Protein AF-A0A3D5EDH6-F1 (afdb_monomer)

Nearest PDB structures (foldseek):
  4g8l-assembly3_C  TM=8.610E-01  e=8.500E-04  Homo sapiens
  4g8l-assembly4_D  TM=8.646E-01  e=1.172E-03  Homo sapiens
  5et1-assembly2_B  TM=8.405E-01  e=2.218E-02  Mus musculus
  6kyh-assembly4_D  TM=6.972E-01  e=8.937E-03  Mus musculus
  6kyk-assembly2_B  TM=7.020E-01  e=3.225E-02  Mus musculus

Secondary structure (DSSP, 8-state):
------TTTHHHHTT---HHHHHHHHHHHHHHHHHHHHHT-HHHHHHHHHTT---S-SBTTTTB-HHHHHHHTT-HHHHHHHHHHS-S-TT---TTS--HHHHHHHTS--HHHHHHHHHHHHHHHHHHT--GGGGSTT--TT----

Sequence (146 aa):
MKGLNKMSEEDNNNRKLSFHEKLIKDSMLHCYFTSAVMAGNVDGAVEAINDGAPIDELRSDTGMNGLHLAATRGDRKMVLAILKSGKCDILKKNSNGELPAELALRFAEDRALSRLLMHLQLKEIKSRGLSPDYLNPHFDEHYTPL

pLDDT: mean 86.05, std 16.54, range [41.56, 98.38]

Structure (mmCIF, N/CA/C/O backbone):
data_AF-A0A3D5EDH6-F1
#
_entry.id   AF-A0A3D5EDH6-F1
#
loop_
_atom_site.group_PDB
_atom_site.id
_atom_site.type_symbol
_atom_site.label_atom_id
_atom_site.label_alt_id
_atom_site.label_comp_id
_atom_site.label_asym_id
_atom_site.label_entity_id
_atom_site.label_seq_id
_atom_site.pdbx_PDB_ins_code
_atom_site.Cartn_x
_atom_site.Cartn_y
_atom_site.Cartn_z
_atom_site.occupancy
_atom_site.B_iso_or_equiv
_atom_site.auth_seq_id
_atom_site.auth_comp_id
_atom_site.auth_asym_id
_atom_site.auth_atom_id
_atom_site.pdbx_PDB_model_num
ATOM 1 N N . MET A 1 1 ? -36.627 -5.499 35.405 1.00 42.38 1 MET A N 1
ATOM 2 C CA . MET A 1 1 ? -36.128 -6.026 34.116 1.00 42.38 1 MET A CA 1
ATOM 3 C C . MET A 1 1 ? -35.003 -5.118 33.644 1.00 42.38 1 MET A C 1
ATOM 5 O O . MET A 1 1 ? -35.243 -3.939 33.436 1.00 42.38 1 MET A O 1
ATOM 9 N N . LYS A 1 2 ? -33.767 -5.632 33.607 1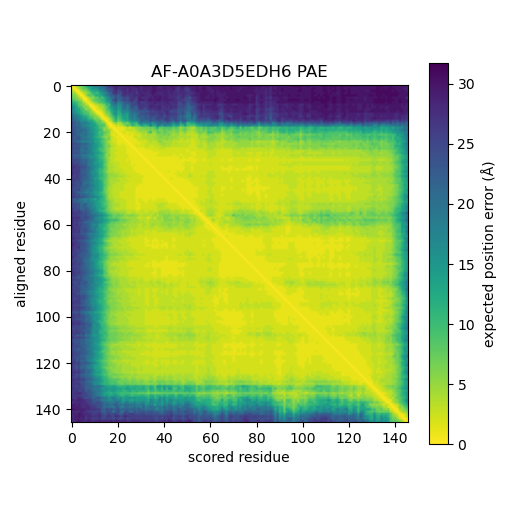.00 45.22 2 LYS A N 1
ATOM 10 C CA . LYS A 1 2 ? -32.564 -4.913 33.160 1.00 45.22 2 LYS A CA 1
ATOM 11 C C . LYS A 1 2 ? -32.508 -4.963 31.628 1.00 45.22 2 LYS A C 1
ATOM 13 O O . LYS A 1 2 ? -32.206 -6.015 31.079 1.00 45.22 2 LYS A O 1
ATOM 18 N N . GLY A 1 3 ? -32.818 -3.855 30.961 1.00 46.41 3 GLY A N 1
ATOM 19 C CA . GLY A 1 3 ? -32.535 -3.646 29.538 1.00 46.41 3 GLY A CA 1
ATOM 20 C C . GLY A 1 3 ? -31.257 -2.826 29.417 1.00 46.41 3 GLY A C 1
ATOM 21 O O . GLY A 1 3 ? -31.282 -1.616 29.602 1.00 46.41 3 GLY A O 1
ATOM 22 N N . LEU A 1 4 ? -30.135 -3.517 29.233 1.00 45.22 4 LEU A N 1
ATOM 23 C CA . LEU A 1 4 ? -28.782 -2.969 29.227 1.00 45.22 4 LEU A CA 1
ATOM 24 C C . LEU A 1 4 ? -28.535 -2.054 28.021 1.00 45.22 4 LEU A C 1
ATOM 26 O O . LEU A 1 4 ? -28.564 -2.480 26.869 1.00 45.22 4 LEU A O 1
ATOM 30 N N . ASN A 1 5 ? -28.219 -0.810 28.355 1.00 53.28 5 ASN A N 1
ATOM 31 C CA . ASN A 1 5 ? -27.805 0.298 27.511 1.00 53.28 5 ASN A CA 1
ATOM 32 C C . ASN A 1 5 ? -26.368 0.101 26.973 1.00 53.28 5 ASN A C 1
ATOM 34 O O . ASN A 1 5 ? -25.481 0.886 27.278 1.00 53.28 5 ASN A O 1
ATOM 38 N N . LYS A 1 6 ? -26.096 -0.987 26.235 1.00 53.81 6 LYS A N 1
ATOM 39 C CA . LYS A 1 6 ? -24.735 -1.277 25.726 1.00 53.81 6 LYS A CA 1
ATOM 40 C C . LYS A 1 6 ? -24.374 -0.548 24.428 1.00 53.81 6 LYS A C 1
ATOM 42 O O . LYS A 1 6 ? -23.200 -0.357 24.157 1.00 53.81 6 LYS A O 1
ATOM 47 N N . MET A 1 7 ? -25.363 -0.103 23.653 1.00 45.59 7 MET A N 1
ATOM 48 C CA . MET A 1 7 ? -25.131 0.525 22.342 1.00 45.59 7 MET A CA 1
ATOM 49 C C . MET A 1 7 ? -24.743 2.011 22.417 1.00 45.59 7 MET A C 1
ATOM 51 O O . MET A 1 7 ? -24.320 2.569 21.419 1.00 45.59 7 MET A O 1
ATOM 55 N N . SER A 1 8 ? -24.869 2.661 23.580 1.00 51.59 8 SER A N 1
ATOM 56 C CA . SER A 1 8 ? -24.542 4.087 23.747 1.00 51.59 8 SER A CA 1
ATOM 57 C C . SER A 1 8 ? -23.250 4.355 24.523 1.00 51.59 8 SER A C 1
ATOM 59 O O . SER A 1 8 ? -22.852 5.510 24.637 1.00 51.59 8 SER A O 1
ATOM 61 N N . GLU A 1 9 ? -22.620 3.333 25.112 1.00 49.06 9 GLU A N 1
ATOM 62 C CA . GLU A 1 9 ? -21.406 3.507 25.929 1.00 49.06 9 GLU A CA 1
ATOM 63 C C . GLU A 1 9 ? -20.116 3.368 25.103 1.00 49.06 9 GLU A C 1
ATOM 65 O O . GLU A 1 9 ? -19.178 4.139 25.314 1.00 49.06 9 GLU A O 1
ATOM 70 N N . GLU A 1 10 ? -20.081 2.484 24.098 1.00 48.50 10 GLU A N 1
ATOM 71 C CA . GLU A 1 10 ? -18.927 2.340 23.190 1.00 48.50 10 GLU A CA 1
ATOM 72 C C . GLU A 1 10 ? -18.736 3.575 22.288 1.00 48.50 10 GLU A C 1
ATOM 74 O O . GLU A 1 10 ? -17.616 4.068 22.138 1.00 48.50 10 GLU A O 1
ATOM 79 N N . ASP A 1 11 ? -19.829 4.172 21.804 1.00 50.12 11 ASP A N 1
ATOM 80 C CA . ASP A 1 11 ? -19.794 5.390 20.977 1.00 50.12 11 ASP A CA 1
ATOM 81 C C . ASP A 1 11 ? -19.434 6.667 21.761 1.00 50.12 11 ASP A C 1
ATOM 83 O O . ASP A 1 11 ? -19.003 7.670 21.178 1.00 50.12 11 ASP A O 1
ATOM 87 N N . ASN A 1 12 ? -19.598 6.653 23.088 1.00 42.53 12 ASN A N 1
ATOM 88 C CA . ASN A 1 12 ? -19.346 7.809 23.954 1.00 42.53 12 ASN A CA 1
ATOM 89 C C . ASN A 1 12 ? -17.937 7.779 24.577 1.00 42.53 12 ASN A C 1
ATOM 91 O O . ASN A 1 12 ? -17.336 8.833 24.790 1.00 42.53 12 ASN A O 1
ATOM 95 N N . ASN A 1 13 ? -17.356 6.589 24.775 1.00 48.44 13 ASN A N 1
ATOM 96 C CA . ASN A 1 13 ? -15.973 6.434 25.244 1.00 48.44 13 ASN A CA 1
ATOM 97 C C . ASN A 1 13 ? -14.925 6.872 24.208 1.00 48.44 13 ASN A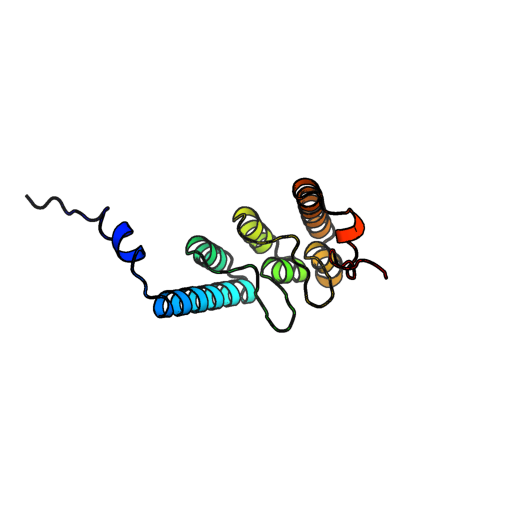 C 1
ATOM 99 O O . ASN A 1 13 ? -13.829 7.284 24.581 1.00 48.44 13 ASN A O 1
ATOM 103 N N . ASN A 1 14 ? -15.262 6.881 22.915 1.00 53.25 14 ASN A N 1
ATOM 104 C CA . ASN A 1 14 ? -14.348 7.336 21.862 1.00 53.25 14 ASN A CA 1
ATOM 105 C C . ASN A 1 14 ? -14.205 8.876 21.778 1.00 53.25 14 ASN A C 1
ATOM 107 O O . ASN A 1 14 ? -13.365 9.373 21.030 1.00 53.25 14 ASN A O 1
ATOM 111 N N . ARG A 1 15 ? -15.006 9.659 22.524 1.00 56.56 15 ARG A N 1
ATOM 112 C CA . ARG A 1 15 ? -15.073 11.132 22.385 1.00 56.56 15 ARG A CA 1
ATOM 113 C C . ARG A 1 15 ? -14.204 11.940 23.357 1.00 56.56 15 ARG A C 1
ATOM 115 O O . ARG A 1 15 ? -14.217 13.167 23.273 1.00 56.56 15 ARG A O 1
ATOM 122 N N . LYS A 1 16 ? -13.447 11.312 24.264 1.00 59.84 16 LYS A N 1
ATOM 123 C CA . LYS A 1 16 ? -12.584 12.027 25.231 1.00 59.84 16 LYS A CA 1
ATOM 124 C C . LYS A 1 16 ? -11.205 11.395 25.435 1.00 59.84 16 LYS A C 1
ATOM 126 O O . LYS A 1 16 ? -10.670 11.445 26.536 1.00 59.84 16 LYS A O 1
ATOM 131 N N . LEU A 1 17 ? -10.602 10.848 24.383 1.00 66.06 17 LEU A N 1
ATOM 132 C CA . LEU A 1 17 ? -9.158 10.616 24.434 1.00 66.06 17 LEU A CA 1
ATOM 133 C C . LEU A 1 17 ? -8.472 11.980 24.552 1.00 66.06 17 LEU A C 1
ATOM 135 O O . LEU A 1 17 ? -8.685 12.868 23.721 1.00 66.06 17 LEU A O 1
ATOM 139 N N . SER A 1 18 ? -7.672 12.161 25.597 1.00 82.88 18 SER A N 1
ATOM 140 C CA . SER A 1 18 ? -6.738 13.277 25.665 1.00 82.88 18 SER A CA 1
ATOM 141 C C . SER A 1 18 ? -5.808 13.218 24.450 1.00 82.88 18 SER A C 1
ATOM 143 O O . SER A 1 18 ? -5.549 12.150 23.891 1.00 82.88 18 SER A O 1
ATOM 145 N N . PHE A 1 19 ? -5.292 14.369 24.019 1.00 82.94 19 PHE A N 1
ATOM 146 C CA . PHE A 1 19 ? -4.388 14.450 22.867 1.00 82.94 19 PHE A CA 1
ATOM 147 C C . PHE A 1 19 ? -3.234 13.432 22.949 1.00 82.94 19 PHE A C 1
ATOM 149 O O . PHE A 1 19 ? -2.892 12.788 21.960 1.00 82.94 19 PHE A O 1
ATOM 156 N N . HIS A 1 20 ? -2.701 13.231 24.156 1.00 81.50 20 HIS A N 1
ATOM 157 C CA . HIS A 1 20 ? -1.649 12.261 24.437 1.00 81.50 20 HIS A CA 1
ATOM 158 C C . HIS A 1 20 ? -2.102 10.805 24.230 1.00 81.50 20 HIS A C 1
ATOM 160 O O . HIS A 1 20 ? -1.392 10.022 23.606 1.00 81.50 20 HIS A O 1
ATOM 166 N N . GLU A 1 21 ? -3.297 10.431 24.694 1.00 86.31 21 GLU A N 1
ATOM 167 C CA . GLU A 1 21 ? -3.837 9.078 24.494 1.00 86.31 21 GLU A CA 1
ATOM 168 C C . GLU A 1 21 ? -4.163 8.804 23.025 1.00 86.31 21 GLU A C 1
ATOM 170 O O . GLU A 1 21 ? -3.935 7.695 22.543 1.00 86.31 21 GLU A O 1
ATOM 175 N N . LYS A 1 22 ? -4.639 9.818 22.291 1.00 85.12 22 LYS A N 1
ATOM 176 C CA . LYS A 1 22 ? -4.843 9.706 20.845 1.00 85.12 22 LYS A CA 1
ATOM 177 C C . LYS A 1 22 ? -3.522 9.440 20.119 1.00 85.12 22 LYS A C 1
ATOM 179 O O . LYS A 1 22 ? -3.459 8.513 19.323 1.00 85.12 22 LYS A O 1
ATOM 184 N N . LEU A 1 23 ? -2.466 10.193 20.434 1.00 86.44 23 LEU A N 1
ATOM 185 C CA . LEU A 1 23 ? -1.138 9.979 19.845 1.00 86.44 23 LEU A CA 1
ATOM 186 C C . LEU A 1 23 ? -0.596 8.575 20.126 1.00 86.44 23 LEU A C 1
ATOM 188 O O . LEU A 1 23 ? -0.044 7.935 19.232 1.00 86.44 23 LEU A O 1
ATOM 192 N N . ILE A 1 24 ? -0.774 8.079 21.352 1.00 89.69 24 ILE A N 1
ATOM 193 C CA . ILE A 1 24 ? -0.378 6.712 21.707 1.00 89.69 24 ILE A CA 1
ATOM 194 C C . ILE A 1 24 ? -1.176 5.694 20.888 1.00 89.69 24 ILE A C 1
ATOM 196 O O . ILE A 1 24 ? -0.592 4.748 20.362 1.00 89.69 24 ILE A O 1
ATOM 200 N N . LYS A 1 25 ? -2.492 5.890 20.746 1.00 89.00 25 LYS A N 1
ATOM 201 C CA . LYS A 1 25 ? -3.357 5.004 19.959 1.00 89.00 25 LYS A CA 1
ATOM 202 C C . LYS A 1 25 ? -2.945 4.973 18.486 1.00 89.00 25 LYS A C 1
ATOM 204 O O . LYS A 1 25 ? -2.756 3.885 17.949 1.00 89.00 25 LYS A O 1
ATOM 209 N N . ASP A 1 26 ? -2.752 6.135 17.866 1.00 89.75 26 ASP A N 1
ATOM 210 C CA . ASP A 1 26 ? -2.359 6.244 16.457 1.00 89.75 26 ASP A CA 1
ATOM 211 C C . ASP A 1 26 ? -0.983 5.596 16.223 1.00 89.75 26 ASP A C 1
ATOM 213 O O . ASP A 1 26 ? -0.807 4.847 15.265 1.00 89.75 26 ASP A O 1
ATOM 217 N N . SER A 1 27 ? -0.034 5.799 17.145 1.00 91.00 27 SER A N 1
ATOM 218 C CA . SER A 1 27 ? 1.292 5.166 17.110 1.00 91.00 27 SER A CA 1
ATOM 219 C C . SER A 1 27 ? 1.223 3.639 17.243 1.00 91.00 27 SER A C 1
ATOM 221 O O . SER A 1 27 ? 1.849 2.917 16.466 1.00 91.00 27 SER A O 1
ATOM 223 N N . MET A 1 28 ? 0.419 3.111 18.173 1.00 93.12 28 MET A N 1
ATOM 224 C CA . MET A 1 28 ? 0.242 1.660 18.320 1.00 93.12 28 MET A CA 1
ATOM 225 C C . MET A 1 28 ? -0.426 1.034 17.094 1.00 93.12 28 MET A C 1
ATOM 227 O O . MET A 1 28 ? 0.039 0.001 16.611 1.00 93.12 28 MET A O 1
ATOM 231 N N . LEU A 1 29 ? -1.479 1.663 16.563 1.00 93.69 29 LEU A N 1
ATOM 232 C CA . LEU A 1 29 ? -2.170 1.190 15.361 1.00 93.69 29 LEU A CA 1
ATOM 233 C C . LEU A 1 29 ? -1.265 1.238 14.128 1.00 93.69 29 LEU A C 1
ATOM 235 O O . LEU A 1 29 ? -1.274 0.303 13.329 1.00 93.69 29 LEU A O 1
ATOM 239 N N . HIS A 1 30 ? -0.438 2.276 13.999 1.00 93.44 30 HIS A N 1
ATOM 240 C CA . HIS A 1 30 ? 0.580 2.362 12.958 1.00 93.44 30 HIS A CA 1
ATOM 241 C C . HIS A 1 30 ? 1.591 1.216 13.055 1.00 93.44 30 HIS A C 1
ATOM 243 O O . HIS A 1 30 ? 1.841 0.522 12.073 1.00 93.44 30 HIS A O 1
ATOM 249 N N . CYS A 1 31 ? 2.143 0.969 14.246 1.00 94.00 31 CYS A N 1
ATOM 250 C CA . CYS A 1 31 ? 3.071 -0.136 14.476 1.00 94.00 31 CYS A CA 1
ATOM 251 C C . CYS A 1 31 ? 2.435 -1.497 14.159 1.00 94.00 31 CYS A C 1
ATOM 253 O O . CYS A 1 31 ? 3.090 -2.353 13.556 1.00 94.00 31 CYS A O 1
ATOM 255 N N . TYR A 1 32 ? 1.165 -1.699 14.531 1.00 96.50 32 TYR A N 1
ATOM 256 C CA . TYR A 1 32 ? 0.428 -2.921 14.212 1.00 96.50 32 TYR A CA 1
ATOM 257 C C . TYR A 1 32 ? 0.239 -3.090 12.701 1.00 96.50 32 TYR A C 1
ATOM 259 O O . TYR A 1 32 ? 0.615 -4.130 12.157 1.00 96.50 32 TYR A O 1
ATOM 267 N N . PHE A 1 33 ? -0.239 -2.049 12.011 1.00 96.38 33 PHE A N 1
ATOM 268 C CA . PHE A 1 33 ? -0.367 -2.038 10.555 1.00 96.38 33 PHE A CA 1
ATOM 269 C C . PHE A 1 33 ? 0.969 -2.353 9.873 1.00 96.38 33 PHE A C 1
ATOM 271 O O . PHE A 1 33 ? 1.048 -3.272 9.056 1.00 96.38 33 PHE A O 1
ATOM 278 N N . THR A 1 34 ? 2.042 -1.656 10.253 1.00 95.06 34 THR A N 1
ATOM 279 C CA . THR A 1 34 ? 3.373 -1.846 9.670 1.00 95.06 34 THR A CA 1
ATOM 280 C C . THR A 1 34 ? 3.875 -3.271 9.863 1.00 95.06 34 THR A C 1
ATOM 282 O O . THR A 1 34 ? 4.337 -3.899 8.908 1.00 95.06 34 THR A O 1
ATOM 285 N N . SER A 1 35 ? 3.710 -3.827 11.063 1.00 95.81 35 SER A N 1
ATOM 286 C CA . SER A 1 35 ? 4.102 -5.206 11.364 1.00 95.81 35 SER A CA 1
ATOM 287 C C . SER A 1 35 ? 3.299 -6.216 10.538 1.00 95.81 35 SER A C 1
ATOM 289 O O . SER A 1 35 ? 3.877 -7.149 9.977 1.00 95.81 35 SER A O 1
ATOM 291 N N . ALA A 1 36 ? 1.986 -6.007 10.400 1.00 97.44 36 ALA A N 1
ATOM 292 C CA . ALA A 1 36 ? 1.110 -6.865 9.609 1.00 97.44 36 ALA A CA 1
ATOM 293 C C . ALA A 1 36 ? 1.489 -6.854 8.119 1.00 97.44 36 ALA A C 1
ATOM 295 O O . ALA A 1 36 ? 1.654 -7.919 7.522 1.00 97.44 36 ALA A O 1
ATOM 296 N N . VAL A 1 37 ? 1.727 -5.677 7.528 1.00 96.88 37 VAL A N 1
ATOM 297 C CA . VAL A 1 37 ? 2.173 -5.561 6.128 1.00 96.88 37 VAL A CA 1
ATOM 298 C C . VAL A 1 37 ? 3.558 -6.186 5.935 1.00 96.88 37 VAL A C 1
ATOM 300 O O . VAL A 1 37 ? 3.785 -6.911 4.964 1.00 96.88 37 VAL A O 1
ATOM 303 N N . MET A 1 38 ? 4.495 -5.961 6.862 1.00 94.56 38 MET A N 1
ATOM 304 C CA . MET A 1 38 ? 5.839 -6.538 6.784 1.00 94.56 38 MET A CA 1
ATOM 305 C C . MET A 1 38 ? 5.817 -8.067 6.830 1.00 94.56 38 MET A C 1
ATOM 307 O O . MET A 1 38 ? 6.570 -8.682 6.070 1.00 94.56 38 MET A O 1
ATOM 311 N N . ALA A 1 39 ? 4.939 -8.646 7.652 1.00 96.38 39 ALA A N 1
ATOM 312 C CA . ALA A 1 39 ? 4.731 -10.084 7.786 1.00 96.38 39 ALA A CA 1
ATOM 313 C C . ALA A 1 39 ? 3.850 -10.703 6.680 1.00 96.38 39 ALA A C 1
ATOM 315 O O . ALA A 1 39 ? 3.738 -11.924 6.619 1.00 96.38 39 ALA A O 1
ATOM 316 N N . GLY A 1 40 ? 3.213 -9.896 5.822 1.00 96.25 40 GLY A N 1
ATOM 317 C CA . GLY A 1 40 ? 2.236 -10.383 4.837 1.00 96.25 40 GLY A CA 1
ATOM 318 C C . GLY A 1 40 ? 0.903 -10.831 5.456 1.00 96.25 40 GLY A C 1
ATOM 319 O O . GLY A 1 40 ? 0.134 -11.555 4.824 1.00 96.25 40 GLY A O 1
ATOM 320 N N . ASN A 1 41 ? 0.612 -10.417 6.693 1.00 97.88 41 ASN A N 1
ATOM 321 C CA . ASN A 1 41 ? -0.654 -10.683 7.368 1.00 97.88 41 ASN A CA 1
ATOM 322 C C . ASN A 1 41 ? -1.736 -9.723 6.848 1.00 97.88 41 ASN A C 1
ATOM 324 O O . ASN A 1 41 ? -1.913 -8.620 7.367 1.00 97.88 41 ASN A O 1
ATOM 328 N N . VAL A 1 42 ? -2.449 -10.147 5.804 1.00 98.00 42 VAL A N 1
ATOM 329 C CA . VAL A 1 42 ? -3.508 -9.351 5.164 1.00 98.00 42 VAL A CA 1
ATOM 330 C C . VAL A 1 42 ? -4.649 -9.047 6.133 1.00 98.00 42 VAL A C 1
ATOM 332 O O . VAL A 1 42 ? -5.108 -7.910 6.173 1.00 98.00 42 VAL A O 1
ATOM 335 N N . ASP A 1 43 ? -5.077 -10.023 6.934 1.00 97.88 43 ASP A N 1
ATOM 336 C CA . ASP A 1 43 ? -6.209 -9.850 7.848 1.00 97.88 43 ASP A CA 1
ATOM 337 C C . ASP A 1 43 ? -5.879 -8.841 8.953 1.00 97.88 43 ASP A C 1
ATOM 339 O O . ASP A 1 43 ? -6.656 -7.920 9.196 1.00 97.88 43 ASP A O 1
ATOM 343 N N . GLY A 1 44 ? -4.680 -8.937 9.539 1.00 97.75 44 GLY A N 1
ATOM 344 C CA . GLY A 1 44 ? -4.209 -7.966 10.531 1.00 97.75 44 GLY A CA 1
ATOM 345 C C . GLY A 1 44 ? -4.026 -6.562 9.950 1.00 97.75 44 GLY A C 1
ATOM 346 O O . GLY A 1 44 ? -4.336 -5.571 10.606 1.00 97.75 44 GLY A O 1
ATOM 347 N N . ALA A 1 45 ? -3.584 -6.450 8.692 1.00 97.69 45 ALA A N 1
ATOM 348 C CA . ALA A 1 45 ? -3.500 -5.155 8.020 1.00 97.69 45 ALA A CA 1
ATOM 349 C C . ALA A 1 45 ? -4.896 -4.549 7.796 1.00 97.69 45 ALA A C 1
ATOM 351 O O . ALA A 1 45 ? -5.088 -3.359 8.034 1.00 97.69 45 ALA A O 1
ATOM 352 N N . VAL A 1 46 ? -5.879 -5.357 7.380 1.00 97.31 46 VAL A N 1
ATOM 353 C CA . VAL A 1 46 ? -7.278 -4.928 7.215 1.00 97.31 46 VAL A CA 1
ATOM 354 C C . VAL A 1 46 ? -7.887 -4.496 8.547 1.00 97.31 46 VAL A C 1
ATOM 356 O O . VAL A 1 46 ? -8.541 -3.457 8.598 1.00 97.31 46 VAL A O 1
ATOM 359 N N . GLU A 1 47 ? -7.657 -5.253 9.617 1.00 97.44 47 GLU A N 1
ATOM 360 C CA . GLU A 1 47 ? -8.095 -4.908 10.972 1.00 97.44 47 GLU A CA 1
ATOM 361 C C . GLU A 1 47 ? -7.523 -3.554 11.407 1.00 97.44 47 GLU A C 1
ATOM 363 O O . GLU A 1 47 ? -8.286 -2.637 11.705 1.00 97.44 47 GLU A O 1
ATOM 368 N N . ALA A 1 48 ? -6.202 -3.372 11.312 1.00 96.25 48 ALA A N 1
ATOM 369 C CA . ALA A 1 48 ? -5.552 -2.111 11.664 1.00 96.25 48 ALA A CA 1
ATOM 370 C C . ALA A 1 48 ? -6.104 -0.923 10.853 1.00 96.25 48 ALA A C 1
ATOM 372 O O . ALA A 1 48 ? -6.367 0.150 11.399 1.00 96.25 48 ALA A O 1
ATOM 373 N N . ILE A 1 49 ? -6.329 -1.109 9.547 1.00 95.50 49 ILE A N 1
ATOM 374 C CA . ILE A 1 49 ? -6.938 -0.091 8.681 1.00 95.50 49 ILE A CA 1
ATOM 375 C C . ILE A 1 49 ? -8.360 0.251 9.146 1.00 95.50 49 ILE A C 1
ATOM 377 O O . ILE A 1 49 ? -8.736 1.429 9.160 1.00 95.50 49 ILE A O 1
ATOM 381 N N . ASN A 1 50 ? -9.173 -0.749 9.487 1.00 94.75 50 ASN A N 1
ATOM 382 C CA . ASN A 1 50 ? -10.547 -0.548 9.951 1.00 94.75 50 ASN A CA 1
ATOM 383 C C . ASN A 1 50 ? -10.583 0.214 11.280 1.00 94.75 50 ASN A C 1
ATOM 385 O O . ASN A 1 50 ? -11.392 1.132 11.415 1.00 94.75 50 ASN A O 1
ATOM 389 N N . ASP A 1 51 ? -9.629 -0.064 12.166 1.00 94.06 51 ASP A N 1
ATOM 390 C CA . ASP A 1 51 ? -9.450 0.617 13.452 1.00 94.06 51 ASP A CA 1
ATOM 391 C C . ASP A 1 51 ? -8.896 2.046 13.330 1.00 94.06 51 ASP A C 1
ATOM 393 O O . ASP A 1 51 ? -8.839 2.787 14.315 1.00 94.06 51 ASP A O 1
ATOM 397 N N . GLY A 1 52 ? -8.538 2.468 12.113 1.00 91.88 52 GLY A N 1
ATOM 398 C CA . GLY A 1 52 ? -8.102 3.829 11.814 1.00 91.88 52 GLY A CA 1
ATOM 399 C C . GLY A 1 52 ? -6.594 4.033 11.892 1.00 91.88 52 GLY A C 1
ATOM 400 O O . GLY A 1 52 ? -6.161 5.157 12.131 1.00 91.88 52 GLY A O 1
ATOM 401 N N . ALA A 1 53 ? -5.795 2.982 11.682 1.00 94.25 53 ALA A N 1
ATOM 402 C CA . ALA A 1 53 ? -4.348 3.120 11.580 1.00 94.25 53 ALA A CA 1
ATOM 403 C C . ALA A 1 53 ? -3.957 4.171 10.522 1.00 94.25 53 ALA A C 1
ATOM 405 O O . ALA A 1 53 ? -4.525 4.179 9.424 1.00 94.25 53 ALA A O 1
ATOM 406 N N . PRO A 1 54 ? -2.967 5.034 10.806 1.00 91.56 54 PRO A N 1
ATOM 407 C CA . PRO A 1 54 ? -2.381 5.893 9.789 1.00 91.56 54 PRO A CA 1
ATOM 408 C C . PRO A 1 54 ? -1.480 5.046 8.875 1.00 91.56 54 PRO A C 1
ATOM 410 O O . PRO A 1 54 ? -0.481 4.478 9.324 1.00 91.56 54 PRO A O 1
ATOM 413 N N . ILE A 1 55 ? -1.855 4.946 7.594 1.00 92.12 55 ILE A N 1
ATOM 414 C CA . ILE A 1 55 ? -1.261 4.001 6.624 1.00 92.12 55 ILE A CA 1
ATOM 415 C C . ILE A 1 55 ? -0.472 4.653 5.482 1.00 92.12 55 ILE A C 1
ATOM 417 O O . ILE A 1 55 ? 0.120 3.948 4.657 1.00 92.12 55 ILE A O 1
ATOM 421 N N . ASP A 1 56 ? -0.477 5.984 5.410 1.00 88.06 56 ASP A N 1
ATOM 422 C CA . ASP A 1 56 ? 0.198 6.735 4.345 1.00 88.06 56 ASP A CA 1
ATOM 423 C C . ASP A 1 56 ? 1.714 6.729 4.482 1.00 88.06 56 ASP A C 1
ATOM 425 O O . ASP A 1 56 ? 2.427 6.984 3.519 1.00 88.06 56 ASP A O 1
ATOM 429 N N . GLU A 1 57 ? 2.227 6.385 5.652 1.00 87.62 57 GLU A N 1
ATOM 430 C CA . GLU A 1 57 ? 3.638 6.112 5.860 1.00 87.62 57 GLU A CA 1
ATOM 431 C C . GLU A 1 57 ? 3.746 4.725 6.475 1.00 87.62 57 GLU A C 1
ATOM 433 O O . GLU A 1 57 ? 2.895 4.305 7.248 1.00 87.62 57 GLU A O 1
ATOM 438 N N . LEU A 1 58 ? 4.751 3.972 6.055 1.00 90.12 58 LEU A N 1
ATOM 439 C CA . LEU A 1 58 ? 5.100 2.654 6.585 1.00 90.12 58 LEU A CA 1
ATOM 440 C C . LEU A 1 58 ? 6.542 2.678 7.096 1.00 90.12 58 LEU A C 1
ATOM 442 O O . LEU A 1 58 ? 6.882 2.032 8.082 1.00 90.12 58 LEU A O 1
ATOM 446 N N . ARG A 1 59 ? 7.402 3.420 6.391 1.00 85.69 59 ARG A N 1
ATOM 447 C CA . ARG A 1 59 ? 8.822 3.579 6.680 1.00 85.69 59 ARG A CA 1
ATOM 448 C C . ARG A 1 59 ? 9.231 5.032 6.498 1.00 85.69 59 ARG A C 1
ATOM 450 O O . ARG A 1 59 ? 9.187 5.545 5.382 1.00 85.69 59 ARG A O 1
ATOM 457 N N . SER A 1 60 ? 9.663 5.668 7.582 1.00 86.12 60 SER A N 1
ATOM 458 C CA . SER A 1 60 ? 10.131 7.058 7.561 1.00 86.12 60 SER A CA 1
ATOM 459 C C . SER A 1 60 ? 11.467 7.225 6.836 1.00 86.12 60 SER A C 1
ATOM 461 O O . SER A 1 60 ? 11.718 8.270 6.248 1.00 86.12 60 SER A O 1
ATOM 463 N N . ASP A 1 61 ? 12.315 6.196 6.832 1.00 88.56 61 ASP A N 1
ATOM 464 C CA . ASP A 1 61 ? 13.631 6.234 6.193 1.00 88.56 61 ASP A CA 1
ATOM 465 C C . ASP A 1 61 ? 13.563 6.154 4.660 1.00 88.56 61 ASP A C 1
ATOM 467 O O . ASP A 1 61 ? 14.383 6.755 3.969 1.00 88.56 61 ASP A O 1
ATOM 471 N N . THR A 1 62 ? 12.572 5.445 4.115 1.00 90.12 62 THR A N 1
ATOM 472 C CA . THR A 1 62 ? 12.393 5.278 2.662 1.00 90.12 62 THR A CA 1
ATOM 473 C C . THR A 1 62 ? 11.207 6.046 2.088 1.00 90.12 62 THR A C 1
ATOM 475 O O . THR A 1 62 ? 11.002 6.018 0.873 1.00 90.12 62 THR A O 1
ATOM 478 N N . GLY A 1 63 ? 10.382 6.675 2.929 1.00 92.06 63 GLY A N 1
ATOM 479 C CA . GLY A 1 63 ? 9.144 7.338 2.509 1.00 92.06 63 GLY A CA 1
ATOM 480 C C . GLY A 1 63 ? 8.091 6.379 1.940 1.00 92.06 63 GLY A C 1
ATOM 481 O O . GLY A 1 63 ? 7.114 6.815 1.334 1.00 92.06 63 GLY A O 1
ATOM 482 N N . MET A 1 64 ? 8.279 5.064 2.091 1.00 94.12 64 MET A N 1
ATOM 483 C CA . MET A 1 64 ? 7.345 4.067 1.574 1.00 94.12 64 MET A CA 1
ATOM 484 C C . MET A 1 64 ? 6.084 4.015 2.433 1.00 94.12 64 MET A C 1
ATOM 486 O O . MET A 1 64 ? 6.155 4.065 3.660 1.00 94.12 64 MET A O 1
ATOM 490 N N . ASN A 1 65 ? 4.943 3.814 1.779 1.00 95.19 65 ASN A N 1
ATOM 491 C CA . ASN A 1 65 ? 3.682 3.411 2.407 1.00 95.19 65 ASN A CA 1
ATOM 492 C C . ASN A 1 65 ? 3.449 1.893 2.261 1.00 95.19 65 ASN A C 1
ATOM 494 O O . ASN A 1 65 ? 4.243 1.183 1.631 1.00 95.19 65 ASN A O 1
ATOM 498 N N . GLY A 1 66 ? 2.344 1.385 2.818 1.00 95.62 66 GLY A N 1
ATOM 499 C CA . GLY A 1 66 ? 2.000 -0.040 2.724 1.00 95.62 66 GLY A CA 1
ATOM 500 C C . GLY A 1 66 ? 1.855 -0.539 1.280 1.00 95.62 66 GLY A C 1
ATOM 501 O O . GLY A 1 66 ? 2.266 -1.658 0.964 1.00 95.62 66 GLY A O 1
ATOM 502 N N . LEU A 1 67 ? 1.339 0.307 0.382 1.00 97.44 67 LEU A N 1
ATOM 503 C CA . LEU A 1 67 ? 1.131 -0.035 -1.024 1.00 97.44 67 LEU A CA 1
ATOM 504 C C . LEU A 1 67 ? 2.453 -0.206 -1.784 1.00 97.44 67 LEU A C 1
ATOM 506 O O . LEU A 1 67 ? 2.561 -1.123 -2.594 1.00 97.44 67 LEU A O 1
ATOM 510 N N . HIS A 1 68 ? 3.476 0.604 -1.489 1.00 97.56 68 HIS A N 1
ATOM 511 C CA . HIS A 1 68 ? 4.817 0.428 -2.055 1.00 97.56 68 HIS A CA 1
ATOM 512 C C . HIS A 1 68 ? 5.401 -0.937 -1.692 1.00 97.56 68 HIS A C 1
ATOM 514 O O . HIS A 1 68 ? 5.882 -1.648 -2.568 1.00 97.56 68 HIS A O 1
ATOM 520 N N . LEU A 1 69 ? 5.354 -1.320 -0.409 1.00 96.94 69 LEU A N 1
ATOM 521 C CA . LEU A 1 69 ? 5.934 -2.589 0.033 1.00 96.94 69 LEU A CA 1
ATOM 522 C C . LEU A 1 69 ? 5.193 -3.787 -0.574 1.00 96.94 69 LEU A C 1
ATOM 524 O O . LEU A 1 69 ? 5.832 -4.732 -1.039 1.00 96.94 69 LEU A O 1
ATOM 528 N N . ALA A 1 70 ? 3.860 -3.730 -0.607 1.00 97.62 70 ALA A N 1
ATOM 529 C CA . ALA A 1 70 ? 3.039 -4.756 -1.241 1.00 97.62 70 ALA A CA 1
ATOM 530 C C . ALA A 1 70 ? 3.338 -4.873 -2.747 1.00 97.62 70 ALA A C 1
ATOM 532 O O . ALA A 1 70 ? 3.486 -5.980 -3.264 1.00 97.62 70 ALA A O 1
ATOM 533 N N . ALA A 1 71 ? 3.504 -3.741 -3.439 1.00 98.12 71 ALA A N 1
ATOM 534 C CA . ALA A 1 71 ? 3.853 -3.694 -4.854 1.00 98.12 71 ALA A CA 1
ATOM 535 C C . ALA A 1 71 ? 5.254 -4.257 -5.138 1.00 98.12 71 ALA A C 1
ATOM 537 O O . ALA A 1 71 ? 5.384 -5.119 -6.004 1.00 98.12 71 ALA A O 1
ATOM 538 N N . THR A 1 72 ? 6.277 -3.858 -4.371 1.00 97.62 72 THR A N 1
ATOM 539 C CA . THR A 1 72 ? 7.652 -4.389 -4.465 1.00 97.62 72 THR A CA 1
ATOM 540 C C . THR A 1 72 ? 7.699 -5.911 -4.343 1.00 97.62 72 THR A C 1
ATOM 542 O O . THR A 1 72 ? 8.545 -6.553 -4.955 1.00 97.62 72 THR A O 1
ATOM 545 N N . ARG A 1 73 ? 6.795 -6.496 -3.549 1.00 96.88 73 ARG A N 1
ATOM 546 C CA . ARG A 1 73 ? 6.711 -7.944 -3.308 1.00 96.88 73 ARG A CA 1
ATOM 547 C C . ARG A 1 73 ? 5.775 -8.684 -4.264 1.00 96.88 73 ARG A C 1
ATOM 549 O O . ARG A 1 73 ? 5.696 -9.905 -4.190 1.00 96.88 73 ARG A O 1
ATOM 556 N N . GLY A 1 74 ? 5.025 -7.971 -5.105 1.00 97.25 74 GLY A N 1
ATOM 557 C CA . GLY A 1 74 ? 3.965 -8.572 -5.917 1.00 97.25 74 GLY A CA 1
ATOM 558 C C . GLY A 1 74 ? 2.822 -9.160 -5.079 1.00 97.25 74 GLY A C 1
ATOM 559 O O . GLY A 1 74 ? 2.087 -10.024 -5.560 1.00 97.25 74 GLY A O 1
ATOM 560 N N . ASP A 1 75 ? 2.652 -8.720 -3.827 1.00 97.75 75 ASP A N 1
ATOM 561 C CA . ASP A 1 75 ? 1.623 -9.232 -2.921 1.00 97.75 75 ASP A CA 1
ATOM 562 C C . ASP A 1 75 ? 0.254 -8.657 -3.293 1.00 97.75 75 ASP A C 1
ATOM 564 O O . ASP A 1 75 ? -0.242 -7.673 -2.739 1.00 97.75 75 ASP A O 1
ATOM 568 N N . ARG A 1 76 ? -0.376 -9.298 -4.276 1.00 97.75 76 ARG A N 1
ATOM 569 C CA . ARG A 1 76 ? -1.668 -8.880 -4.824 1.00 97.75 76 ARG A CA 1
ATOM 570 C C . ARG A 1 76 ? -2.780 -8.865 -3.781 1.00 97.75 76 ARG A C 1
ATOM 572 O O . ARG A 1 76 ? -3.685 -8.043 -3.898 1.00 97.75 76 ARG A O 1
ATOM 579 N N . LYS A 1 77 ? -2.745 -9.753 -2.780 1.00 98.19 77 LYS A N 1
ATOM 580 C CA . LYS A 1 77 ? -3.779 -9.788 -1.735 1.00 98.19 77 LYS A CA 1
ATOM 581 C C . LYS A 1 77 ? -3.663 -8.558 -0.845 1.00 98.19 77 LYS A C 1
ATOM 583 O O . LYS A 1 77 ? -4.667 -7.881 -0.634 1.00 98.19 77 LYS A O 1
ATOM 588 N N . MET A 1 78 ? -2.446 -8.231 -0.412 1.00 98.38 78 MET A N 1
ATOM 589 C CA . MET A 1 78 ? -2.183 -7.021 0.361 1.00 98.38 78 MET A CA 1
ATOM 590 C C . MET A 1 78 ? -2.483 -5.753 -0.448 1.00 98.38 78 MET A C 1
ATOM 592 O O . MET A 1 78 ? -3.155 -4.856 0.054 1.00 98.38 78 MET A O 1
ATOM 596 N N . VAL A 1 79 ? -2.084 -5.695 -1.727 1.00 98.38 79 VAL A N 1
ATOM 597 C CA . VAL A 1 79 ? -2.433 -4.573 -2.618 1.00 98.38 79 VAL A CA 1
ATOM 598 C C . VAL A 1 79 ? -3.948 -4.377 -2.682 1.00 98.38 79 VAL A C 1
ATOM 600 O O . VAL A 1 79 ? -4.432 -3.265 -2.492 1.00 98.38 79 VAL A O 1
ATOM 603 N N . LEU A 1 80 ? -4.715 -5.445 -2.915 1.00 97.81 80 LEU A N 1
ATOM 604 C CA . LEU A 1 80 ? -6.172 -5.352 -2.984 1.00 97.81 80 LEU A CA 1
ATOM 605 C C . LEU A 1 80 ? -6.792 -4.908 -1.656 1.00 97.81 80 LEU A C 1
ATOM 607 O O . LEU A 1 80 ? -7.733 -4.120 -1.681 1.00 97.81 80 LEU A O 1
ATOM 611 N N . ALA A 1 81 ? -6.288 -5.396 -0.522 1.00 97.38 81 ALA A N 1
ATOM 612 C CA . ALA A 1 81 ? -6.760 -4.992 0.800 1.00 97.38 81 ALA A CA 1
ATOM 613 C C . ALA A 1 81 ? -6.553 -3.489 1.040 1.00 97.38 81 ALA A C 1
ATOM 615 O O . ALA A 1 81 ? -7.499 -2.781 1.385 1.00 97.38 81 ALA A O 1
ATOM 616 N N . ILE A 1 82 ? -5.345 -2.988 0.767 1.00 97.12 82 ILE A N 1
ATOM 617 C CA . ILE A 1 82 ? -5.005 -1.571 0.929 1.00 97.12 82 ILE A CA 1
ATOM 618 C C . ILE A 1 82 ? -5.832 -0.702 -0.026 1.00 97.12 82 ILE A C 1
ATOM 620 O O . ILE A 1 82 ? -6.440 0.269 0.415 1.00 97.12 82 ILE A O 1
ATOM 624 N N . LEU A 1 83 ? -5.930 -1.062 -1.310 1.00 97.12 83 LEU A N 1
ATOM 625 C CA . LEU A 1 83 ? -6.708 -0.293 -2.290 1.00 97.12 83 LEU A CA 1
ATOM 626 C C . LEU A 1 83 ? -8.202 -0.243 -1.946 1.00 97.12 83 LEU A C 1
ATOM 628 O O . LEU A 1 83 ? -8.820 0.814 -2.053 1.00 97.12 83 LEU A O 1
ATOM 632 N N . LYS A 1 84 ? -8.790 -1.364 -1.509 1.00 96.56 84 LYS A N 1
ATOM 633 C CA . LYS A 1 84 ? -10.211 -1.428 -1.126 1.00 96.56 84 LYS A CA 1
ATOM 634 C C . LYS A 1 84 ? -10.548 -0.559 0.079 1.00 96.56 84 LYS A C 1
ATOM 636 O O . LYS A 1 84 ? -11.706 -0.182 0.222 1.00 96.56 84 LYS A O 1
ATOM 641 N N . SER A 1 85 ? -9.569 -0.244 0.925 1.00 94.44 85 SER A N 1
ATOM 642 C CA . SER A 1 85 ? -9.802 0.635 2.068 1.00 94.44 85 SER A CA 1
ATOM 643 C C . SER A 1 85 ? -10.155 2.065 1.665 1.00 94.44 85 SER A C 1
ATOM 645 O O . SER A 1 85 ? -10.855 2.743 2.409 1.00 94.44 85 SER A O 1
ATOM 647 N N . GLY A 1 86 ? -9.645 2.540 0.520 1.00 93.56 86 GLY A N 1
ATOM 648 C CA . GLY A 1 86 ? -9.761 3.938 0.096 1.00 93.56 86 GLY A CA 1
ATOM 649 C C . GLY A 1 86 ? -9.053 4.948 1.010 1.00 93.56 86 GLY A C 1
ATOM 650 O O . GLY A 1 86 ? -9.238 6.144 0.824 1.00 93.56 86 GLY A O 1
ATOM 651 N N . LYS A 1 87 ? -8.269 4.490 1.998 1.00 92.12 87 LYS A N 1
ATOM 652 C CA . LYS A 1 87 ? -7.598 5.345 2.996 1.00 92.12 87 LYS A CA 1
ATOM 653 C C . LYS A 1 87 ? -6.126 5.623 2.685 1.00 92.12 87 LYS A C 1
ATOM 655 O O . LYS A 1 87 ? -5.508 6.395 3.399 1.00 92.12 87 LYS A O 1
ATOM 660 N N . CYS A 1 88 ? -5.561 4.949 1.685 1.00 94.06 88 CYS A N 1
ATOM 661 C CA . CYS A 1 88 ? -4.152 5.064 1.324 1.00 94.06 88 CYS A CA 1
ATOM 662 C C . CYS A 1 88 ? -3.990 6.040 0.162 1.00 94.06 88 CYS A C 1
ATOM 664 O O . CYS A 1 88 ? -4.650 5.880 -0.868 1.00 94.06 88 CYS A O 1
ATOM 666 N N . ASP A 1 89 ? -3.070 6.992 0.288 1.00 94.25 89 ASP A N 1
ATOM 667 C CA . ASP A 1 89 ? -2.672 7.835 -0.827 1.00 94.25 89 ASP A CA 1
ATOM 668 C C . ASP A 1 89 ? -1.847 7.035 -1.843 1.00 94.25 89 ASP A C 1
ATOM 670 O O . ASP A 1 89 ? -0.648 6.784 -1.686 1.00 94.25 89 ASP A O 1
ATOM 674 N N . ILE A 1 90 ? -2.516 6.621 -2.919 1.00 95.12 90 ILE A N 1
ATOM 675 C CA . ILE A 1 90 ? -1.913 5.817 -3.987 1.00 95.12 90 ILE A CA 1
ATOM 676 C C . ILE A 1 90 ? -0.928 6.610 -4.857 1.00 95.12 90 ILE A C 1
ATOM 678 O O . ILE A 1 90 ? -0.214 6.001 -5.659 1.00 95.12 90 ILE A O 1
ATOM 682 N N . LEU A 1 91 ? -0.919 7.941 -4.727 1.00 94.06 91 LEU A N 1
ATOM 683 C CA . LEU A 1 91 ? -0.029 8.854 -5.442 1.00 94.06 91 LEU A CA 1
ATOM 684 C C . LEU A 1 91 ? 1.205 9.257 -4.634 1.00 94.06 91 LEU A C 1
ATOM 686 O O . LEU A 1 91 ? 2.105 9.875 -5.197 1.00 94.06 91 LEU A O 1
ATOM 690 N N . LYS A 1 92 ? 1.291 8.882 -3.351 1.00 92.25 92 LYS A N 1
ATOM 691 C CA . LYS A 1 92 ? 2.479 9.172 -2.552 1.00 92.25 92 LYS A CA 1
ATOM 692 C C . LYS A 1 92 ? 3.703 8.548 -3.217 1.00 92.25 92 LYS A C 1
ATOM 694 O O . LYS A 1 92 ? 3.711 7.351 -3.501 1.00 92.25 92 LYS A O 1
ATOM 699 N N . LYS A 1 93 ? 4.728 9.368 -3.428 1.00 92.19 93 LYS A N 1
ATOM 700 C CA . LYS A 1 93 ? 6.047 8.940 -3.891 1.00 92.19 93 LYS A CA 1
ATOM 701 C C . LYS A 1 93 ? 6.913 8.543 -2.699 1.00 92.19 93 LYS A C 1
ATOM 703 O O . LYS A 1 93 ? 6.843 9.177 -1.644 1.00 92.19 93 LYS A O 1
ATOM 708 N N . ASN A 1 94 ? 7.732 7.508 -2.863 1.00 93.25 94 ASN A N 1
ATOM 709 C CA . ASN A 1 94 ? 8.790 7.196 -1.901 1.00 93.25 94 ASN A CA 1
ATOM 710 C C . ASN A 1 94 ? 9.921 8.253 -1.961 1.00 93.25 94 ASN A C 1
ATOM 712 O O . ASN A 1 94 ? 9.897 9.158 -2.796 1.00 93.25 94 ASN A O 1
ATOM 716 N N . SER A 1 95 ? 10.955 8.124 -1.126 1.00 92.44 95 SER A N 1
ATOM 717 C CA . SER A 1 95 ? 12.093 9.064 -1.106 1.00 92.44 95 SER A CA 1
ATOM 718 C C . SER A 1 95 ? 12.902 9.125 -2.413 1.00 92.44 95 SER A C 1
ATOM 720 O O . SER A 1 95 ? 13.680 10.056 -2.597 1.00 92.44 95 SER A O 1
ATOM 722 N N . ASN A 1 96 ? 12.727 8.164 -3.327 1.00 90.88 96 ASN A N 1
ATOM 723 C CA . ASN A 1 96 ? 13.341 8.171 -4.659 1.00 90.88 96 ASN A CA 1
ATOM 724 C C . ASN A 1 96 ? 12.438 8.816 -5.727 1.00 90.88 96 ASN A C 1
ATOM 726 O O . ASN A 1 96 ? 12.809 8.834 -6.899 1.00 90.88 96 ASN A O 1
ATOM 730 N N . GLY A 1 97 ? 11.253 9.305 -5.351 1.00 92.50 97 GLY A N 1
ATOM 731 C CA . GLY A 1 97 ? 10.271 9.851 -6.286 1.00 92.50 97 GLY A CA 1
ATOM 732 C C . GLY A 1 97 ? 9.356 8.804 -6.924 1.00 92.50 97 GLY A C 1
ATOM 733 O O . GLY A 1 97 ? 8.613 9.122 -7.845 1.00 92.50 97 GLY A O 1
ATOM 734 N N . GLU A 1 98 ? 9.388 7.559 -6.459 1.00 93.19 98 GLU A N 1
ATOM 735 C CA . GLU A 1 98 ? 8.787 6.441 -7.184 1.00 93.19 98 GLU A CA 1
ATOM 736 C C . GLU A 1 98 ? 7.395 6.109 -6.681 1.00 93.19 98 GLU A C 1
ATOM 738 O O . GLU A 1 98 ? 7.130 6.140 -5.478 1.00 93.19 98 GLU A O 1
ATOM 743 N N . LEU A 1 99 ? 6.528 5.716 -7.608 1.00 94.94 99 LEU A N 1
ATOM 744 C CA . LEU A 1 99 ? 5.172 5.269 -7.319 1.00 94.94 99 LEU A CA 1
ATOM 745 C C . LEU A 1 99 ? 5.118 3.751 -7.076 1.00 94.94 99 LEU A C 1
ATOM 747 O O . LEU A 1 99 ? 5.908 2.990 -7.645 1.00 94.94 99 LEU A O 1
ATOM 751 N N . PRO A 1 100 ? 4.107 3.247 -6.340 1.00 96.44 100 PRO A N 1
ATOM 752 C CA . PRO A 1 100 ? 3.911 1.807 -6.171 1.00 96.44 100 PRO A CA 1
ATOM 753 C C . PRO A 1 100 ? 3.886 1.002 -7.486 1.00 96.44 100 PRO A C 1
ATOM 755 O O . PRO A 1 100 ? 4.440 -0.095 -7.543 1.00 96.44 100 PRO A O 1
ATOM 758 N N . ALA A 1 101 ? 3.299 1.537 -8.566 1.00 96.38 101 ALA A N 1
ATOM 759 C CA . ALA A 1 101 ? 3.266 0.863 -9.869 1.00 96.38 101 ALA A CA 1
ATOM 760 C C . ALA A 1 101 ? 4.659 0.598 -10.465 1.00 96.38 101 ALA A C 1
ATOM 762 O O . ALA A 1 101 ? 4.860 -0.427 -11.122 1.00 96.38 101 ALA A O 1
ATOM 763 N N . GLU A 1 102 ? 5.614 1.498 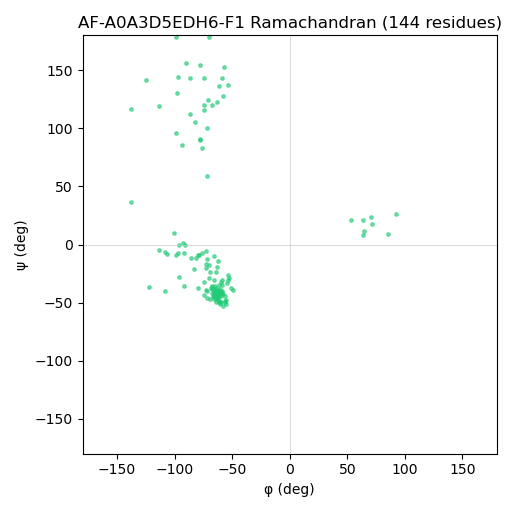-10.240 1.00 95.00 102 GLU A N 1
ATOM 764 C CA . GLU A 1 102 ? 6.988 1.386 -10.741 1.00 95.00 102 GLU A CA 1
ATOM 765 C C . GLU A 1 102 ? 7.752 0.315 -9.966 1.00 95.00 102 GLU A C 1
ATOM 767 O O . GLU A 1 102 ? 8.460 -0.504 -10.556 1.00 95.00 102 GLU A O 1
ATOM 772 N N . LEU A 1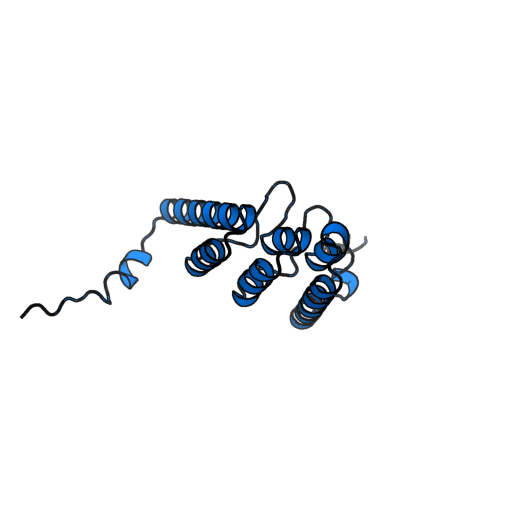 103 ? 7.528 0.242 -8.651 1.00 96.25 103 LEU A N 1
ATOM 773 C CA . LEU A 1 103 ? 8.117 -0.792 -7.804 1.00 96.25 103 LEU A CA 1
ATOM 774 C C . LEU A 1 103 ? 7.610 -2.196 -8.165 1.00 96.25 103 LEU A C 1
ATOM 776 O O . LEU A 1 103 ? 8.409 -3.132 -8.211 1.00 96.25 103 LEU A O 1
ATOM 780 N N . ALA A 1 104 ? 6.319 -2.340 -8.493 1.00 97.56 104 ALA A N 1
ATOM 781 C CA . ALA A 1 104 ? 5.766 -3.605 -8.989 1.00 97.56 104 ALA A CA 1
ATOM 782 C C . ALA A 1 104 ? 6.428 -4.064 -10.296 1.00 97.56 104 ALA A C 1
ATOM 784 O O . ALA A 1 104 ? 6.669 -5.255 -10.482 1.00 97.56 104 ALA A O 1
ATOM 785 N N . LEU A 1 105 ? 6.742 -3.131 -11.200 1.00 95.25 105 LEU A N 1
ATOM 786 C CA . LEU A 1 105 ? 7.421 -3.460 -12.451 1.00 95.25 105 LEU A CA 1
ATOM 787 C C . LEU A 1 105 ? 8.887 -3.832 -12.222 1.00 95.25 105 LEU A C 1
ATOM 789 O O . LEU A 1 105 ? 9.361 -4.805 -12.799 1.00 95.25 105 LEU A O 1
ATOM 793 N N . ARG A 1 106 ? 9.602 -3.045 -11.413 1.00 95.19 106 ARG A N 1
ATOM 794 C CA . ARG A 1 106 ? 11.057 -3.147 -11.268 1.00 95.19 106 ARG A CA 1
ATOM 795 C C . ARG A 1 106 ? 11.503 -4.273 -10.343 1.00 95.19 106 ARG A C 1
ATOM 797 O O . ARG A 1 106 ? 12.530 -4.880 -10.609 1.00 95.19 106 ARG A O 1
ATOM 804 N N . PHE A 1 107 ? 10.773 -4.517 -9.256 1.00 96.75 107 PHE A N 1
ATOM 805 C CA . PHE A 1 107 ? 11.199 -5.459 -8.217 1.00 96.75 107 PHE A CA 1
ATOM 806 C C . PHE A 1 107 ? 10.387 -6.750 -8.192 1.00 96.75 107 PHE A C 1
ATOM 808 O O . PHE A 1 107 ? 10.964 -7.817 -8.018 1.00 96.75 107 PHE A O 1
ATOM 815 N N . ALA A 1 108 ? 9.068 -6.668 -8.382 1.00 96.19 108 ALA A N 1
ATOM 816 C CA . ALA A 1 108 ? 8.225 -7.863 -8.443 1.00 96.19 108 ALA A CA 1
ATOM 817 C C . ALA A 1 108 ? 8.152 -8.474 -9.850 1.00 96.19 108 ALA A C 1
ATOM 819 O O . ALA A 1 108 ? 7.601 -9.560 -10.013 1.00 96.19 108 ALA A O 1
ATOM 820 N N . GLU A 1 109 ? 8.633 -7.749 -10.869 1.00 96.44 109 GLU A N 1
ATOM 821 C CA . GLU A 1 109 ? 8.499 -8.092 -12.292 1.00 96.44 109 GLU A CA 1
ATOM 822 C C . GLU A 1 109 ? 7.039 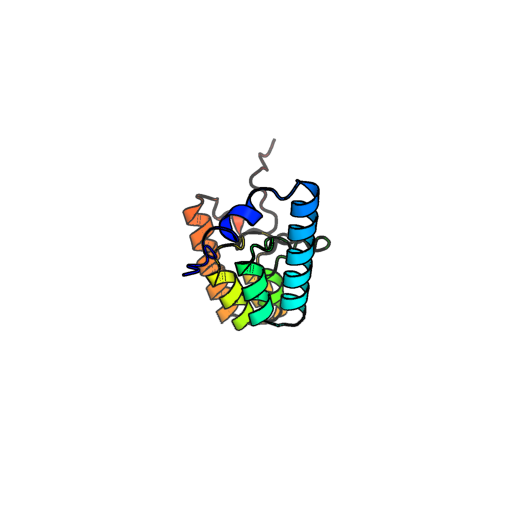-8.369 -12.723 1.00 96.44 109 GLU A C 1
ATOM 824 O O . GLU A 1 109 ? 6.759 -8.971 -13.766 1.00 96.44 109 GLU A O 1
ATOM 829 N N . ASP A 1 110 ? 6.068 -7.864 -11.952 1.00 97.25 110 ASP A N 1
ATOM 830 C CA . ASP A 1 110 ? 4.644 -8.099 -12.158 1.00 97.25 110 ASP A CA 1
ATOM 831 C C . ASP A 1 110 ? 4.038 -6.979 -13.009 1.00 97.25 110 ASP A C 1
ATOM 833 O O . ASP A 1 110 ? 3.449 -6.003 -12.530 1.00 97.25 110 ASP A O 1
ATOM 837 N N . ARG A 1 111 ? 4.152 -7.147 -14.329 1.00 96.81 111 ARG A N 1
ATOM 838 C CA . ARG A 1 111 ? 3.601 -6.202 -15.314 1.00 96.81 111 ARG A CA 1
ATOM 839 C C . ARG A 1 111 ? 2.090 -6.015 -15.194 1.00 96.81 111 ARG A C 1
ATOM 841 O O . ARG A 1 111 ? 1.585 -4.950 -15.544 1.00 96.81 111 ARG A O 1
ATOM 848 N N . ALA A 1 112 ? 1.353 -7.037 -14.759 1.00 97.69 112 ALA A N 1
ATOM 849 C CA . ALA A 1 112 ? -0.100 -6.939 -14.653 1.00 97.69 112 ALA A CA 1
ATOM 850 C C . ALA A 1 112 ? -0.492 -6.083 -13.444 1.00 97.69 112 ALA A C 1
ATOM 852 O O . ALA A 1 112 ? -1.348 -5.207 -13.564 1.00 97.69 112 ALA A O 1
ATOM 853 N N . LEU A 1 113 ? 0.172 -6.299 -12.308 1.00 97.94 113 LEU A N 1
ATOM 854 C CA . LEU A 1 113 ? -0.006 -5.484 -11.112 1.00 97.94 113 LEU A CA 1
ATOM 855 C C . LEU A 1 113 ? 0.430 -4.037 -11.350 1.00 97.94 113 LEU A C 1
ATOM 857 O O . LEU A 1 113 ? -0.314 -3.117 -11.018 1.00 97.94 113 LEU A O 1
ATOM 861 N N . SER A 1 114 ? 1.585 -3.836 -11.989 1.00 97.38 114 SER A N 1
ATOM 862 C CA . SER A 1 114 ? 2.074 -2.506 -12.358 1.00 97.38 114 SER A CA 1
ATOM 863 C C . SER A 1 114 ? 1.060 -1.748 -13.219 1.00 97.38 114 SER A C 1
ATOM 865 O O . SER A 1 114 ? 0.691 -0.626 -12.885 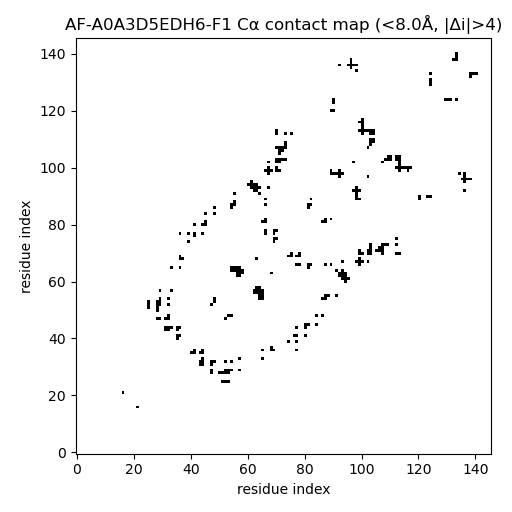1.00 97.38 114 SER A O 1
ATOM 867 N N . ARG A 1 115 ? 0.513 -2.377 -14.270 1.00 97.44 115 ARG A N 1
ATOM 868 C CA . ARG A 1 115 ? -0.518 -1.756 -15.122 1.00 97.44 115 ARG A CA 1
ATOM 869 C C . ARG A 1 115 ? -1.800 -1.425 -14.365 1.00 97.44 115 ARG A C 1
ATOM 871 O O . ARG A 1 115 ? -2.384 -0.374 -14.612 1.00 97.44 115 ARG A O 1
ATOM 878 N N . LEU A 1 116 ? -2.241 -2.301 -13.461 1.00 97.50 116 LEU A N 1
ATOM 879 C CA . LEU A 1 116 ? -3.406 -2.038 -12.616 1.00 97.50 116 LEU A CA 1
ATOM 880 C C . LEU A 1 116 ? -3.181 -0.792 -11.752 1.00 97.50 116 LEU A C 1
ATOM 882 O O . LEU A 1 116 ? -4.018 0.108 -11.758 1.00 97.50 116 LEU A O 1
ATOM 886 N N . LEU A 1 117 ? -2.056 -0.736 -11.038 1.00 97.12 117 LEU A N 1
ATOM 887 C CA . LEU A 1 117 ? -1.713 0.392 -10.173 1.00 97.12 117 LEU A CA 1
ATOM 888 C C . LEU A 1 117 ? -1.562 1.681 -10.983 1.00 97.12 117 LEU A C 1
ATOM 890 O O . LEU A 1 117 ? -2.189 2.677 -10.642 1.00 97.12 117 LEU A O 1
ATOM 894 N N . MET A 1 118 ? -0.840 1.633 -12.103 1.00 95.44 118 MET A N 1
ATOM 895 C CA . MET A 1 118 ? -0.660 2.770 -13.005 1.00 95.44 118 MET A CA 1
ATOM 896 C C . MET A 1 118 ? -2.004 3.319 -13.494 1.00 95.44 118 MET A C 1
ATOM 898 O O . MET A 1 118 ? -2.221 4.525 -13.480 1.00 95.44 118 MET A O 1
ATOM 902 N N . HIS A 1 119 ? -2.944 2.452 -13.878 1.00 95.56 119 HIS A N 1
ATOM 903 C CA . HIS A 1 119 ? -4.275 2.883 -14.313 1.00 95.56 119 HIS A CA 1
ATOM 904 C C . HIS A 1 119 ? -5.064 3.587 -13.204 1.00 95.56 119 HIS A C 1
ATOM 906 O O . HIS A 1 119 ? -5.734 4.586 -13.461 1.00 95.56 119 HIS A O 1
ATOM 912 N N . LEU A 1 120 ? -4.995 3.081 -11.970 1.00 96.12 120 LEU A N 1
ATOM 913 C CA . LEU A 1 120 ? -5.645 3.712 -10.818 1.00 96.12 120 LEU A CA 1
ATOM 914 C C . LEU A 1 120 ? -4.999 5.060 -10.479 1.00 96.12 120 LEU A C 1
ATOM 916 O O . LEU A 1 120 ? -5.708 6.035 -10.249 1.00 96.12 120 LEU A O 1
ATOM 920 N N . GLN A 1 121 ? -3.672 5.135 -10.524 1.00 94.56 121 GLN A N 1
ATOM 921 C CA . GLN A 1 121 ? -2.915 6.358 -10.264 1.00 94.56 121 GLN A CA 1
ATOM 922 C C . GLN A 1 121 ? -3.183 7.429 -11.323 1.00 94.56 121 GLN A C 1
ATOM 924 O O . GLN A 1 121 ? -3.467 8.568 -10.979 1.00 94.56 121 GLN A O 1
ATOM 929 N N . LEU A 1 122 ? -3.206 7.070 -12.610 1.00 93.25 122 LEU A N 1
ATOM 930 C CA . LEU A 1 122 ? -3.576 7.990 -13.692 1.00 93.25 122 LEU A CA 1
ATOM 931 C C . LEU A 1 122 ? -4.992 8.549 -13.524 1.00 93.25 122 LEU A C 1
ATOM 933 O O . LEU A 1 122 ? -5.238 9.728 -13.784 1.00 93.25 122 LEU A O 1
ATOM 937 N N . LYS A 1 123 ? -5.936 7.707 -13.090 1.00 94.75 123 LYS A N 1
ATOM 938 C CA . LYS A 1 123 ? -7.295 8.156 -12.779 1.00 94.75 123 LYS A CA 1
ATOM 939 C C . LYS A 1 123 ? -7.313 9.150 -11.626 1.00 94.75 123 LYS A C 1
ATOM 941 O O . LYS A 1 123 ? -8.053 10.123 -11.717 1.00 94.75 123 LYS A O 1
ATOM 946 N N . GLU A 1 124 ? -6.512 8.916 -10.593 1.00 94.12 124 GLU A N 1
ATOM 947 C CA . GLU A 1 124 ? -6.426 9.797 -9.428 1.00 94.12 124 GLU A CA 1
ATOM 948 C C . GLU A 1 124 ? -5.719 11.123 -9.743 1.00 94.12 124 GLU A C 1
ATOM 950 O O . GLU A 1 124 ? -6.190 12.184 -9.355 1.00 94.12 124 GLU A O 1
ATOM 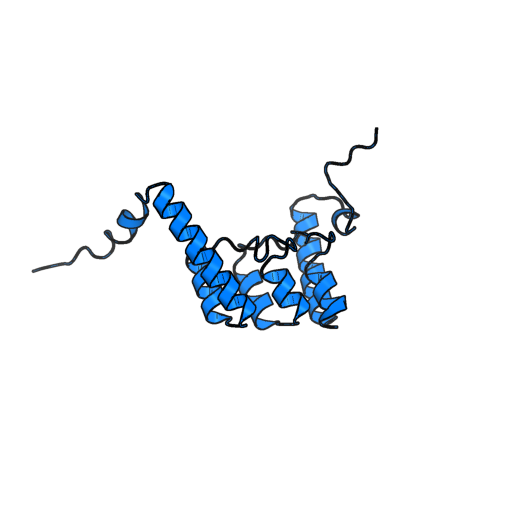955 N N . ILE A 1 125 ? -4.647 11.102 -10.538 1.00 91.94 125 ILE A N 1
ATOM 956 C CA . ILE A 1 125 ? -3.994 12.316 -11.062 1.00 91.94 125 ILE A CA 1
ATOM 957 C C . ILE A 1 125 ? -5.023 13.169 -11.808 1.00 91.94 125 ILE A C 1
ATOM 959 O O . ILE A 1 125 ? -5.168 14.363 -11.549 1.00 91.94 125 ILE A O 1
ATOM 963 N N . LYS A 1 126 ? -5.801 12.534 -12.693 1.00 92.75 126 LYS A N 1
ATOM 964 C CA . LYS A 1 126 ? -6.853 13.211 -13.451 1.00 92.75 126 LYS A CA 1
ATOM 965 C C . LYS A 1 126 ? -7.987 13.719 -12.558 1.00 92.75 126 LYS A C 1
ATOM 967 O O . LYS A 1 126 ? -8.501 14.802 -12.823 1.00 92.75 126 LYS A O 1
ATOM 972 N N . SER A 1 127 ? -8.405 12.957 -11.544 1.00 94.00 127 SER A N 1
ATOM 973 C CA . SER A 1 127 ? -9.485 13.358 -10.631 1.00 94.00 127 SER A CA 1
ATOM 974 C C . SER A 1 127 ? -9.076 14.547 -9.759 1.00 94.00 127 SER A C 1
ATOM 976 O O . SER A 1 127 ? -9.890 15.441 -9.541 1.00 94.00 127 SER A O 1
ATOM 978 N N . ARG A 1 128 ? -7.808 14.593 -9.332 1.00 92.25 128 ARG A N 1
ATOM 979 C CA . ARG A 1 128 ? -7.207 15.696 -8.570 1.00 92.25 128 ARG A CA 1
ATOM 980 C C . ARG A 1 128 ? -6.813 16.899 -9.437 1.00 92.25 128 ARG A C 1
ATOM 982 O O . ARG A 1 128 ? -6.480 17.944 -8.890 1.00 92.25 128 ARG A O 1
ATOM 989 N N . GLY A 1 129 ? -6.868 16.779 -10.766 1.00 90.50 129 GLY A N 1
ATOM 990 C CA . GLY A 1 129 ? -6.486 17.848 -11.695 1.00 90.50 129 GLY A CA 1
ATOM 991 C C . GLY A 1 129 ? -4.979 18.123 -11.743 1.00 90.50 129 GLY A C 1
ATOM 992 O O . GLY A 1 129 ? -4.580 19.228 -12.101 1.00 90.50 129 GLY A O 1
ATOM 993 N N . LEU A 1 130 ? -4.153 17.139 -11.374 1.00 88.75 130 LEU A N 1
ATOM 994 C CA . LEU A 1 130 ? -2.696 17.268 -11.356 1.00 88.75 130 LEU A CA 1
ATOM 995 C C . LEU A 1 130 ? -2.114 17.155 -12.773 1.00 88.75 130 LEU A C 1
ATOM 997 O O . LEU A 1 130 ? -2.710 16.531 -13.660 1.00 88.75 130 LEU A O 1
ATOM 1001 N N . SER A 1 131 ? -0.935 17.750 -12.986 1.00 83.06 131 SER A N 1
ATOM 1002 C CA . SER A 1 131 ? -0.227 17.661 -14.270 1.00 83.06 131 SER A CA 1
ATOM 1003 C C . SER A 1 131 ? 0.077 16.197 -14.626 1.00 83.06 131 SER A C 1
ATOM 1005 O O . SER A 1 131 ? 0.455 15.423 -13.743 1.00 83.06 131 SER A O 1
ATOM 1007 N N . PRO A 1 132 ? 0.003 15.796 -15.910 1.00 74.44 132 PRO A N 1
ATOM 1008 C CA . PRO A 1 132 ? 0.519 14.503 -16.363 1.00 74.44 132 PRO A CA 1
ATOM 1009 C C . PRO A 1 132 ? 1.989 14.259 -15.983 1.00 74.44 132 PRO A C 1
ATOM 1011 O O . PRO A 1 132 ? 2.387 13.108 -15.797 1.00 74.44 132 PRO A O 1
ATOM 1014 N N . ASP A 1 133 ? 2.771 15.329 -15.807 1.00 80.62 133 ASP A N 1
ATOM 1015 C CA . ASP A 1 133 ? 4.170 15.268 -15.369 1.00 80.62 133 ASP A CA 1
ATOM 1016 C C . ASP A 1 133 ? 4.330 14.750 -13.935 1.00 80.62 133 ASP A C 1
ATOM 1018 O O . ASP A 1 133 ? 5.438 14.395 -13.544 1.00 80.62 133 ASP A O 1
ATOM 1022 N N . TYR A 1 134 ? 3.241 14.612 -13.168 1.00 82.31 134 TYR A N 1
ATOM 1023 C CA . TYR A 1 134 ? 3.256 14.019 -11.830 1.00 82.31 134 TYR A CA 1
AT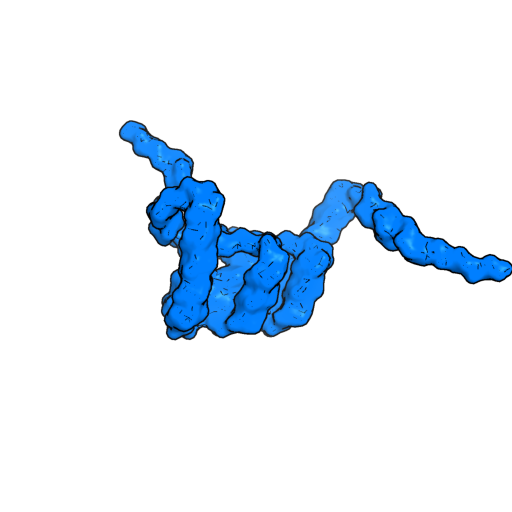OM 1024 C C . TYR A 1 134 ? 3.909 12.633 -11.793 1.00 82.31 134 TYR A C 1
ATOM 1026 O O . TYR A 1 134 ? 4.508 12.259 -10.786 1.00 82.31 134 TYR A O 1
ATOM 1034 N N . LEU A 1 135 ? 3.853 11.884 -12.896 1.00 76.94 135 LEU A N 1
ATOM 1035 C CA . LEU A 1 135 ? 4.505 10.578 -13.020 1.00 76.94 135 LEU A CA 1
ATOM 1036 C C . LEU A 1 135 ? 6.035 10.656 -13.074 1.00 76.94 135 LEU A C 1
ATOM 1038 O O . LEU A 1 135 ? 6.691 9.644 -12.877 1.00 76.94 135 LEU A O 1
ATOM 1042 N N . ASN A 1 136 ? 6.620 11.819 -13.361 1.00 79.50 136 ASN A N 1
ATOM 1043 C CA . ASN A 1 136 ? 8.067 11.967 -13.373 1.00 79.50 136 ASN A CA 1
ATOM 1044 C C . ASN A 1 136 ? 8.587 11.908 -11.921 1.00 79.50 136 ASN A C 1
ATOM 1046 O O . ASN A 1 136 ? 8.139 12.705 -11.086 1.00 79.50 136 ASN A O 1
ATOM 1050 N N . PRO A 1 137 ? 9.534 11.008 -11.591 1.00 68.88 137 PRO A N 1
ATOM 1051 C CA . PRO A 1 137 ? 10.028 10.839 -10.226 1.00 68.88 137 PRO A CA 1
ATOM 1052 C C . PRO A 1 137 ? 10.533 12.130 -9.576 1.00 68.88 137 PRO A C 1
ATOM 1054 O O . PRO A 1 137 ? 10.374 12.325 -8.375 1.00 68.88 137 PRO A O 1
ATOM 1057 N N . HIS A 1 138 ? 11.059 13.056 -10.378 1.00 70.25 138 HIS A N 1
ATOM 1058 C CA . HIS A 1 138 ? 11.596 14.337 -9.912 1.00 70.25 138 HIS A CA 1
ATOM 1059 C C . HIS A 1 138 ? 10.641 15.522 -10.102 1.00 70.25 138 HIS A C 1
ATOM 1061 O O . HIS A 1 138 ? 11.054 16.668 -9.948 1.00 70.25 138 HIS A O 1
ATOM 1067 N N . PHE A 1 139 ? 9.380 15.273 -10.462 1.00 70.38 139 PHE A N 1
ATOM 1068 C CA . PHE A 1 139 ? 8.383 16.333 -10.558 1.00 70.38 139 PHE A CA 1
ATOM 1069 C C . PHE A 1 139 ? 7.936 16.789 -9.171 1.00 70.38 139 PHE A C 1
ATOM 1071 O O . PHE A 1 139 ? 7.384 15.995 -8.401 1.00 70.38 139 PHE A O 1
ATOM 1078 N N . ASP A 1 140 ? 8.161 18.074 -8.910 1.00 66.69 140 ASP A N 1
ATOM 1079 C CA . ASP A 1 140 ? 7.695 18.822 -7.750 1.00 66.69 140 ASP A CA 1
ATOM 1080 C C . ASP A 1 140 ? 6.691 19.885 -8.226 1.00 66.69 140 ASP A C 1
ATOM 1082 O O . ASP A 1 140 ? 7.035 20.762 -9.022 1.00 66.69 140 ASP A O 1
ATOM 1086 N N . GLU A 1 141 ? 5.446 19.806 -7.748 1.00 59.62 141 GLU A N 1
A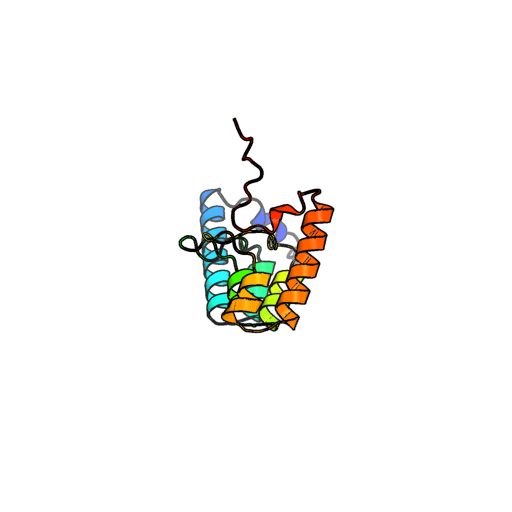TOM 1087 C CA . GLU A 1 141 ? 4.375 20.763 -8.074 1.00 59.62 141 GLU A CA 1
ATOM 1088 C C . GLU A 1 141 ? 4.678 22.190 -7.598 1.00 59.62 141 GLU A C 1
ATOM 1090 O O . GLU A 1 141 ? 4.090 23.147 -8.102 1.00 59.62 141 GLU A O 1
ATOM 1095 N N . HIS A 1 142 ? 5.605 22.348 -6.650 1.00 61.53 142 HIS A N 1
ATOM 1096 C CA . HIS A 1 142 ? 6.038 23.640 -6.127 1.00 61.53 142 HIS A CA 1
ATOM 1097 C C . HIS A 1 142 ? 7.229 24.237 -6.886 1.00 61.53 142 HIS A C 1
ATOM 1099 O O . HIS A 1 142 ? 7.663 25.346 -6.564 1.00 61.53 142 HIS A O 1
ATOM 1105 N N . TYR A 1 143 ? 7.749 23.555 -7.911 1.00 51.94 143 TYR A N 1
ATOM 1106 C CA . TYR A 1 143 ? 8.840 24.078 -8.724 1.00 51.94 143 TYR A CA 1
ATOM 1107 C C . TYR A 1 143 ? 8.328 25.112 -9.738 1.00 51.94 143 TYR A C 1
ATOM 1109 O O . TYR A 1 143 ? 7.981 24.791 -10.874 1.00 51.94 143 TYR A O 1
ATOM 1117 N N . THR A 1 144 ? 8.304 26.385 -9.340 1.00 48.31 144 THR A N 1
ATOM 1118 C CA . THR A 1 144 ? 8.250 27.523 -10.269 1.00 48.31 144 THR A CA 1
ATOM 1119 C C . THR A 1 144 ? 9.683 27.890 -10.675 1.00 48.31 144 THR A C 1
ATOM 1121 O O . THR A 1 144 ? 10.431 28.354 -9.809 1.00 48.31 144 THR A O 1
ATOM 1124 N N . PRO A 1 145 ? 10.110 27.697 -11.938 1.00 41.56 145 PRO A N 1
ATOM 1125 C CA . PRO A 1 145 ? 11.427 28.149 -12.380 1.00 41.56 145 PRO A CA 1
ATOM 1126 C C . PRO A 1 145 ? 11.529 29.677 -12.239 1.00 41.56 145 PRO A C 1
ATOM 1128 O O . PRO A 1 145 ? 10.570 30.378 -12.566 1.00 41.56 145 PRO A O 1
ATOM 1131 N N . LEU A 1 146 ? 12.666 30.164 -11.727 1.00 48.19 146 LEU A N 1
ATOM 1132 C CA . LEU A 1 146 ? 13.006 31.594 -11.628 1.00 48.19 146 LEU A CA 1
ATOM 1133 C C . LEU A 1 146 ? 13.183 32.247 -13.005 1.00 48.19 146 LEU A C 1
ATOM 1135 O O . LEU A 1 146 ? 13.724 31.568 -13.909 1.00 48.19 146 LEU A O 1
#

Foldseek 3Di:
DDPDPPVPPVVVVVPDDDPVNVVVVLVVLLVQLLVCLVVVNQVSVLVSLVVPHQFQANDPVFSDGSLLSCLLQVVVSNNCSVVVSVRYDQLRATPQLAGSLVSNCPRVVNPPSSVVSVVVNVVVCVVVVHDPCSRPSPDDPPDDDD

Radius of gyration: 18.53 Å; Cα contacts (8 Å, |Δi|>4): 180; chains: 1; bounding box: 50×42×50 Å

Solvent-accessible surface area (backbone atoms only — not comparable to full-atom values): 8167 Å² total; per-residue (Å²): 136,90,80,80,75,65,84,64,50,66,73,53,64,73,74,69,64,50,74,68,56,45,51,51,49,43,52,51,28,27,53,48,26,41,51,18,57,75,71,64,36,50,68,53,28,51,50,24,50,72,77,59,28,59,47,63,54,57,35,88,91,49,40,30,25,54,54,34,56,23,22,34,66,54,37,60,66,44,36,50,52,51,60,72,64,72,73,52,65,72,75,56,45,25,74,81,31,46,42,30,28,55,34,8,41,74,65,38,63,30,60,67,59,12,52,52,42,45,53,53,38,53,50,49,37,58,73,72,68,50,64,82,59,64,77,41,46,84,55,55,97,82,70,73,85,130

Mean predicted aligned error: 8.49 Å